Protein AF-A0A530GE09-F1 (afdb_monomer)

Solvent-accessible surface area (backbone atoms only — not comparable to full-atom values): 5522 Å² total; per-residue (Å²): 100,32,46,11,78,52,75,55,67,73,54,56,75,69,46,95,52,54,89,68,64,58,51,71,72,42,45,72,57,49,63,64,75,52,48,75,40,44,88,75,74,44,89,82,81,74,40,60,43,28,36,84,71,46,27,88,91,48,57,91,46,27,40,46,61,89,82,44,97,58,87,66,63,89,85,43,47,57,79,43,76,44,23,75,69,74,59,29,20,96

Radius of gyration: 15.32 Å; Cα contacts (8 Å, |Δi|>4): 110; chains: 1; bounding box: 38×28×39 Å

Foldseek 3Di:
DAQADDDPPVNCVVDPDHSVRLCVQGPHCVCVVCVVVVVVPDDDDDDNHHQSVFNPVADPQQEAQVVDPDGRDPPHPNPDPCSVVVNHGD

Secondary structure (DSSP, 8-state):
--------HHHHHH-SS-TTGGGGG--TTHHHHTGGGGGGT------SS-TTT--TTS-TT---GGG-SSPPPTTS---SHHHHTT-S--

Mean predicted aligned error: 3.29 Å

Structure (mmCIF, N/CA/C/O backbone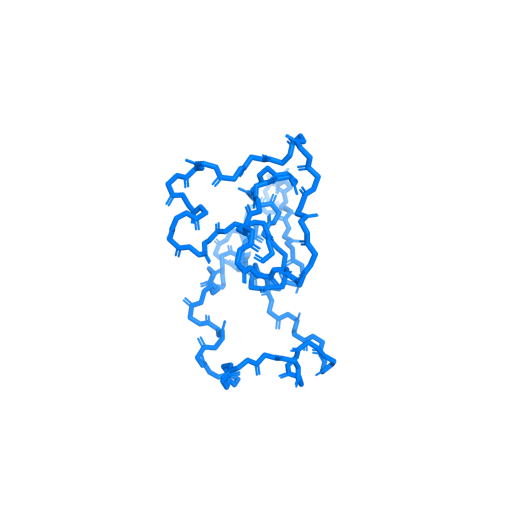):
data_AF-A0A530GE09-F1
#
_entry.id   AF-A0A530GE09-F1
#
loop_
_atom_site.group_PDB
_atom_site.id
_atom_site.type_symbol
_atom_site.label_atom_id
_atom_site.label_alt_id
_atom_site.label_comp_id
_atom_site.label_asym_id
_atom_site.label_entity_id
_atom_site.label_seq_id
_atom_site.pdbx_PDB_ins_code
_atom_site.Cartn_x
_atom_site.Cartn_y
_atom_site.Cartn_z
_atom_site.occupancy
_atom_site.B_iso_or_equiv
_atom_site.auth_seq_id
_atom_site.auth_comp_id
_atom_site.auth_asym_id
_atom_site.auth_atom_id
_atom_site.pdbx_PDB_model_num
ATOM 1 N N . PRO A 1 1 ? -3.063 0.767 7.103 1.00 93.50 1 PRO A N 1
ATOM 2 C CA . PRO A 1 1 ? -2.899 1.241 5.703 1.00 93.50 1 PRO A CA 1
ATOM 3 C C . PRO A 1 1 ? -3.027 0.143 4.632 1.00 93.50 1 PRO A C 1
ATOM 5 O O . PRO A 1 1 ? -3.268 0.481 3.482 1.00 93.50 1 PRO A O 1
ATOM 8 N N . HIS A 1 2 ? -2.854 -1.141 4.971 1.00 97.88 2 HIS A N 1
ATOM 9 C CA . HIS A 1 2 ? -2.683 -2.224 3.987 1.00 97.88 2 HIS A CA 1
ATOM 10 C C . HIS A 1 2 ? -3.857 -3.206 3.871 1.00 97.88 2 HIS A C 1
ATOM 12 O O . HIS A 1 2 ? -3.715 -4.246 3.236 1.00 97.88 2 HIS A O 1
ATOM 18 N N . SER A 1 3 ? -5.014 -2.878 4.443 1.00 97.50 3 SER A N 1
ATOM 19 C CA . SER A 1 3 ? -6.222 -3.708 4.365 1.00 97.50 3 SER A CA 1
ATOM 20 C C . SER A 1 3 ? -7.031 -3.544 3.071 1.00 97.50 3 SER A C 1
ATOM 22 O O . SER A 1 3 ? -8.005 -4.262 2.848 1.00 97.50 3 SER A O 1
ATOM 24 N N . GLY A 1 4 ? -6.652 -2.599 2.208 1.00 97.38 4 GLY A N 1
ATOM 25 C CA . GLY A 1 4 ? -7.356 -2.337 0.958 1.00 97.38 4 GLY A CA 1
ATOM 26 C C . GLY A 1 4 ? -7.322 -3.535 0.011 1.00 97.38 4 GLY A C 1
ATOM 27 O O . GLY A 1 4 ? -6.261 -4.074 -0.292 1.00 97.38 4 GLY A O 1
ATOM 28 N N . ARG A 1 5 ? -8.501 -3.922 -0.481 1.00 96.50 5 ARG A N 1
ATOM 29 C CA . ARG A 1 5 ? -8.713 -5.116 -1.319 1.00 96.50 5 ARG A CA 1
ATOM 30 C C . ARG A 1 5 ? -9.447 -4.828 -2.628 1.00 96.50 5 ARG A C 1
ATOM 32 O O . ARG A 1 5 ? -9.916 -5.745 -3.297 1.00 96.50 5 ARG A O 1
ATOM 39 N N . HIS A 1 6 ? -9.574 -3.557 -3.013 1.00 97.19 6 HIS A N 1
ATOM 40 C CA . HIS A 1 6 ? -10.075 -3.191 -4.334 1.00 97.19 6 HIS A CA 1
ATOM 41 C C . HIS A 1 6 ? -8.930 -3.223 -5.349 1.00 97.19 6 HIS A C 1
ATOM 43 O O . HIS A 1 6 ? -8.108 -2.310 -5.391 1.00 97.19 6 HIS A O 1
ATOM 49 N N . TYR A 1 7 ? -8.894 -4.266 -6.175 1.00 96.44 7 TYR A N 1
ATOM 50 C CA . TYR A 1 7 ? -7.940 -4.416 -7.270 1.00 96.44 7 TYR A CA 1
ATOM 51 C C . TYR A 1 7 ? -8.604 -3.988 -8.586 1.00 96.44 7 TYR A C 1
ATOM 53 O O . TYR A 1 7 ? -9.437 -4.736 -9.101 1.00 96.44 7 TYR A O 1
ATOM 61 N N . PRO A 1 8 ? -8.265 -2.817 -9.161 1.00 95.25 8 PRO A N 1
ATOM 62 C CA . PRO A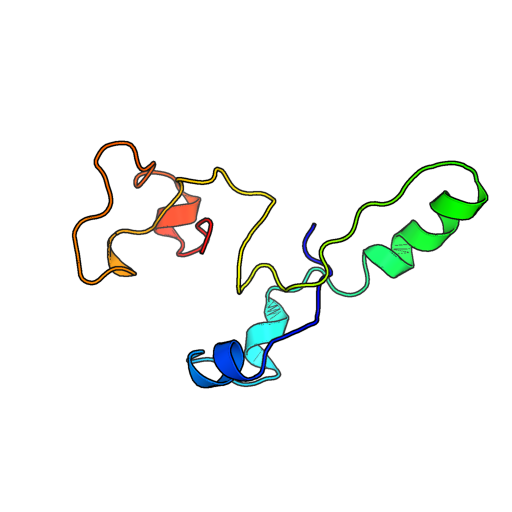 1 8 ? -8.800 -2.428 -10.460 1.00 95.25 8 PRO A CA 1
ATOM 63 C C . PRO A 1 8 ? -8.430 -3.464 -11.530 1.00 95.25 8 PRO A C 1
ATOM 65 O O . PRO A 1 8 ? -7.281 -3.901 -11.584 1.00 95.25 8 PRO A O 1
ATOM 68 N N . GLU A 1 9 ? -9.351 -3.807 -12.433 1.00 95.12 9 GLU A N 1
ATOM 69 C CA . GLU A 1 9 ? -9.087 -4.815 -13.480 1.00 95.12 9 GLU A CA 1
ATOM 70 C C . GLU A 1 9 ? -7.872 -4.451 -14.347 1.00 95.12 9 GLU A C 1
ATOM 72 O O . GLU A 1 9 ? -7.054 -5.311 -14.662 1.00 95.12 9 GLU A O 1
ATOM 77 N N . ARG A 1 10 ? -7.669 -3.154 -14.633 1.00 95.69 10 ARG A N 1
ATOM 78 C CA . ARG A 1 10 ? -6.462 -2.676 -15.331 1.00 95.69 10 ARG A CA 1
ATOM 79 C C . ARG A 1 10 ? -5.168 -3.059 -14.608 1.00 95.69 10 ARG A C 1
ATOM 81 O O . ARG A 1 10 ? -4.175 -3.354 -15.254 1.00 95.69 10 ARG A O 1
ATOM 88 N N . PHE A 1 11 ? -5.169 -3.025 -13.275 1.00 95.00 11 PHE A N 1
ATOM 89 C CA . PHE A 1 11 ? -3.996 -3.337 -12.466 1.00 95.00 11 PHE A CA 1
ATOM 90 C C . PHE A 1 11 ? -3.743 -4.844 -12.455 1.00 95.00 11 PHE A C 1
ATOM 92 O O . PHE A 1 11 ? -2.615 -5.271 -12.680 1.00 95.00 11 PHE A O 1
ATOM 99 N N . LEU A 1 12 ? -4.798 -5.649 -12.307 1.00 95.31 12 LEU A N 1
ATOM 100 C CA . LEU A 1 12 ? -4.694 -7.107 -12.398 1.00 95.31 12 LEU A CA 1
ATOM 101 C C . LEU A 1 12 ? -4.197 -7.573 -13.770 1.00 95.31 12 LEU A C 1
ATOM 103 O O . LEU A 1 12 ? -3.401 -8.501 -13.833 1.00 95.31 12 LEU A O 1
ATOM 107 N N . ALA A 1 13 ? -4.605 -6.907 -14.853 1.00 95.31 13 ALA A N 1
ATOM 108 C CA . ALA A 1 13 ? -4.126 -7.207 -16.201 1.00 95.31 13 ALA A CA 1
ATOM 109 C C . ALA A 1 13 ? -2.625 -6.911 -16.402 1.00 95.31 13 ALA A C 1
ATOM 111 O O . ALA A 1 13 ? -2.001 -7.504 -17.279 1.00 95.31 13 ALA A O 1
ATOM 112 N N . MET A 1 14 ? -2.043 -6.005 -15.607 1.00 93.12 14 MET A N 1
ATOM 113 C CA . MET A 1 14 ? -0.605 -5.691 -15.627 1.00 93.12 14 MET A CA 1
ATOM 114 C C . MET A 1 14 ? 0.205 -6.555 -14.652 1.00 93.12 14 MET A C 1
ATOM 116 O O . MET A 1 14 ? 1.420 -6.693 -14.800 1.00 93.12 14 MET A O 1
ATOM 120 N N . ALA A 1 15 ? -0.445 -7.113 -13.631 1.00 92.56 15 ALA A N 1
ATOM 121 C CA . ALA A 1 15 ? 0.220 -7.887 -12.601 1.00 92.56 15 ALA A CA 1
ATOM 122 C C . ALA A 1 15 ? 0.712 -9.233 -13.148 1.00 92.56 15 ALA A C 1
ATOM 124 O O . ALA A 1 15 ? 0.014 -9.944 -13.865 1.00 92.56 15 ALA A O 1
ATOM 125 N N . ARG A 1 16 ? 1.919 -9.630 -12.737 1.00 92.69 16 ARG A N 1
ATOM 126 C CA . ARG A 1 16 ? 2.470 -10.966 -13.029 1.00 92.69 16 ARG A CA 1
ATOM 127 C C . ARG A 1 16 ? 1.953 -12.055 -12.082 1.00 92.69 16 ARG A C 1
ATOM 129 O O . ARG A 1 16 ? 2.259 -13.227 -12.280 1.00 92.69 16 ARG A O 1
ATOM 136 N N . LEU A 1 17 ? 1.241 -11.661 -11.028 1.00 94.12 17 LEU A N 1
ATOM 137 C CA . LEU A 1 17 ? 0.683 -12.546 -10.010 1.00 94.12 17 LEU A CA 1
ATOM 138 C C . LEU A 1 17 ? -0.794 -12.801 -10.297 1.00 94.12 17 LEU A C 1
ATOM 140 O O . LEU A 1 17 ? -1.514 -11.895 -10.713 1.00 94.12 17 LEU A O 1
ATOM 144 N N . ASP A 1 18 ? -1.254 -14.019 -10.020 1.00 93.44 18 ASP A N 1
ATOM 145 C CA . ASP A 1 18 ? -2.680 -14.327 -10.064 1.00 93.44 18 ASP A CA 1
ATOM 146 C C . ASP A 1 18 ? -3.460 -13.647 -8.918 1.00 93.44 18 ASP A C 1
ATOM 148 O O . ASP A 1 18 ? -2.890 -13.092 -7.969 1.00 93.44 18 ASP A O 1
ATOM 152 N N . ARG A 1 19 ? -4.797 -13.727 -8.998 1.00 91.00 19 ARG A N 1
ATOM 153 C CA . ARG A 1 19 ? -5.724 -13.098 -8.041 1.00 91.00 19 ARG A CA 1
ATOM 154 C C . ARG A 1 19 ? -5.558 -13.578 -6.601 1.00 91.00 19 ARG A C 1
ATOM 156 O O . ARG A 1 19 ? -6.000 -12.870 -5.711 1.00 91.00 19 ARG A O 1
ATOM 163 N N . ASN A 1 20 ? -4.971 -14.743 -6.345 1.00 93.56 20 ASN A N 1
ATOM 164 C CA . ASN A 1 20 ? -4.752 -15.243 -4.988 1.00 93.56 20 ASN A CA 1
ATOM 165 C C . ASN A 1 20 ? -3.355 -14.873 -4.483 1.00 93.56 20 ASN A C 1
ATOM 167 O O . ASN A 1 20 ? -3.194 -14.445 -3.342 1.00 93.56 20 ASN A O 1
ATOM 171 N N . ALA A 1 21 ? -2.337 -15.011 -5.331 1.00 96.12 21 ALA A N 1
ATOM 172 C CA . ALA A 1 21 ? -0.956 -14.709 -4.993 1.00 96.12 21 ALA A CA 1
ATOM 173 C C . ALA A 1 21 ? -0.762 -13.224 -4.664 1.00 96.12 21 ALA A C 1
ATOM 175 O O . ALA A 1 21 ? -0.087 -12.906 -3.686 1.00 96.12 21 ALA A O 1
ATOM 176 N N . ILE A 1 22 ? -1.401 -12.322 -5.419 1.00 95.19 22 ILE A N 1
ATOM 177 C CA . ILE A 1 22 ? -1.289 -10.872 -5.201 1.00 95.19 22 ILE A CA 1
ATOM 178 C C . ILE A 1 22 ? -1.886 -10.410 -3.862 1.00 95.19 22 ILE A C 1
ATOM 180 O O . ILE A 1 22 ? -1.521 -9.361 -3.338 1.00 95.19 22 ILE A O 1
ATOM 184 N N . ARG A 1 23 ? -2.781 -11.208 -3.276 1.00 95.88 23 ARG A N 1
ATOM 185 C CA . ARG A 1 23 ? -3.424 -10.912 -1.991 1.00 95.88 23 ARG A CA 1
ATOM 186 C C . ARG A 1 23 ? -2.555 -11.266 -0.792 1.00 95.88 23 ARG A C 1
ATOM 188 O O . ARG A 1 23 ? -2.845 -10.850 0.319 1.00 95.88 23 ARG A O 1
ATOM 195 N N . ARG A 1 24 ? -1.451 -11.996 -0.993 1.00 94.88 24 ARG A N 1
ATOM 196 C CA . ARG A 1 24 ? -0.519 -12.363 0.091 1.00 94.88 24 ARG A CA 1
ATOM 197 C C . ARG A 1 24 ? 0.178 -11.162 0.730 1.00 94.88 24 ARG A C 1
ATOM 199 O O . ARG A 1 24 ? 0.745 -11.309 1.804 1.00 94.88 24 ARG A O 1
ATOM 206 N N . SER A 1 25 ? 0.165 -10.005 0.069 1.00 93.19 25 SER A N 1
ATOM 207 C CA . SER A 1 25 ? 0.676 -8.752 0.626 1.00 93.19 25 SER A CA 1
ATOM 208 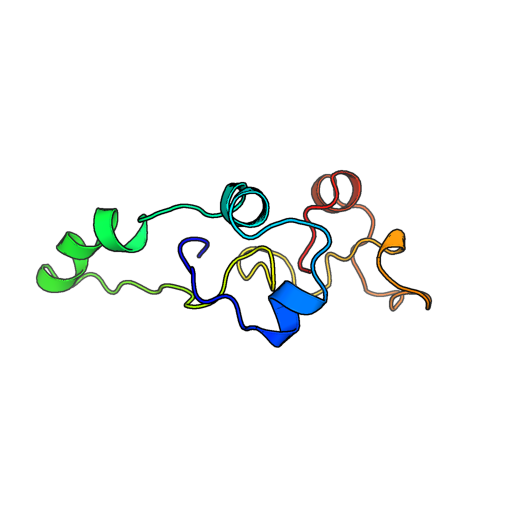C C . SER A 1 25 ? -0.372 -7.949 1.405 1.00 93.19 25 SER A C 1
ATOM 210 O O . SER A 1 25 ? -0.028 -6.897 1.929 1.00 93.19 25 SER A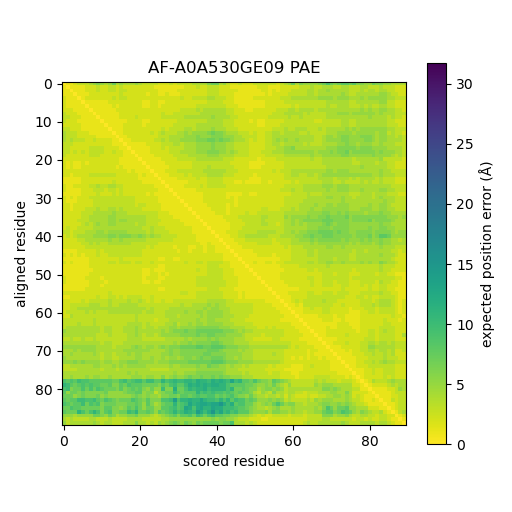 O 1
ATOM 212 N N . GLU A 1 26 ? -1.645 -8.355 1.414 1.00 96.62 26 GLU A N 1
ATOM 213 C CA . GLU A 1 26 ? -2.691 -7.672 2.186 1.00 96.62 26 GLU A CA 1
ATOM 214 C C . GLU A 1 26 ? -2.454 -7.860 3.691 1.00 96.62 26 GLU A C 1
ATOM 216 O O . GLU A 1 26 ? -2.188 -8.972 4.152 1.00 96.62 26 GLU A O 1
ATOM 221 N N . ASP A 1 27 ? -2.673 -6.800 4.469 1.00 97.25 27 ASP A N 1
ATOM 222 C CA . ASP A 1 27 ? -2.941 -6.937 5.902 1.00 97.25 27 ASP A CA 1
ATOM 223 C C . ASP A 1 27 ? -4.453 -7.176 6.059 1.00 97.25 27 ASP A C 1
ATOM 225 O O . ASP A 1 27 ? -5.224 -6.263 6.374 1.00 97.25 27 ASP A O 1
ATOM 229 N N . CYS A 1 28 ? -4.892 -8.391 5.718 1.00 95.88 28 CYS A N 1
ATOM 230 C CA . CYS A 1 28 ? -6.305 -8.737 5.574 1.00 95.88 28 CYS A CA 1
ATOM 231 C C . CYS A 1 28 ? -7.131 -8.406 6.825 1.00 95.88 28 CYS A C 1
ATOM 233 O O . CYS A 1 28 ? -6.776 -8.810 7.933 1.00 95.88 28 CYS A O 1
ATOM 235 N N . TYR A 1 29 ? -8.288 -7.767 6.621 1.00 96.19 29 TYR A N 1
ATOM 236 C CA . TYR A 1 29 ? -9.325 -7.551 7.639 1.00 96.19 29 TYR A CA 1
ATOM 237 C C . TYR A 1 29 ? -8.891 -6.700 8.846 1.00 96.19 29 TYR A C 1
ATOM 239 O O . TYR A 1 29 ? -9.578 -6.679 9.868 1.00 96.19 29 TYR A O 1
ATOM 247 N N . VAL A 1 30 ? -7.768 -5.975 8.768 1.00 97.50 30 VAL A N 1
ATOM 248 C CA . VAL A 1 30 ? -7.332 -5.075 9.850 1.00 97.50 30 VAL A CA 1
ATOM 249 C C . VAL A 1 30 ? -8.358 -3.963 10.102 1.00 97.50 30 VAL A C 1
ATOM 251 O O . VAL A 1 30 ? -8.592 -3.582 11.243 1.00 97.50 30 VAL A O 1
ATOM 254 N N . GLU A 1 31 ? -9.026 -3.467 9.066 1.00 96.38 31 GLU A N 1
ATOM 255 C CA . GLU A 1 31 ? -10.138 -2.525 9.197 1.00 96.38 31 GLU A CA 1
ATOM 256 C C . GLU A 1 31 ? -11.315 -3.107 9.991 1.00 96.38 31 GLU A C 1
ATOM 258 O O . GLU A 1 31 ? -11.922 -2.396 10.788 1.00 96.38 31 GLU A O 1
ATOM 263 N N . GLU A 1 32 ? -11.606 -4.400 9.821 1.00 96.56 32 GLU A N 1
ATOM 264 C CA . GLU A 1 32 ? -12.670 -5.095 10.552 1.00 96.56 32 GLU A CA 1
ATOM 265 C C . GLU A 1 32 ? -12.248 -5.331 12.011 1.00 96.56 32 GLU A C 1
ATOM 267 O O . GLU A 1 32 ? -13.024 -5.062 12.929 1.00 96.56 32 GLU A O 1
ATOM 272 N N . LEU A 1 33 ? -10.986 -5.721 12.237 1.00 97.31 33 LEU A N 1
ATOM 273 C CA . LEU A 1 33 ? -10.398 -5.908 13.568 1.00 97.31 33 LEU A CA 1
ATOM 274 C C . LEU A 1 33 ? -10.485 -4.639 14.433 1.00 97.31 33 LEU A C 1
ATOM 276 O O . LEU A 1 33 ? -10.781 -4.722 15.624 1.00 97.31 33 LEU A O 1
ATOM 280 N N . PHE A 1 34 ? -10.246 -3.465 13.840 1.00 96.94 34 PHE A N 1
ATOM 281 C CA . PHE A 1 34 ? -10.307 -2.174 14.535 1.00 96.94 34 PHE A CA 1
ATOM 282 C C . PHE A 1 34 ? -11.663 -1.461 14.407 1.00 96.94 34 PHE A C 1
ATOM 284 O O . PHE A 1 34 ? -11.851 -0.403 15.010 1.00 96.94 34 PHE A O 1
ATOM 291 N N . GLY A 1 35 ? -12.632 -2.029 13.682 1.00 97.12 35 GLY A N 1
ATOM 292 C CA . GLY A 1 35 ? -13.925 -1.391 13.409 1.00 97.12 35 GLY A CA 1
ATOM 293 C C . GLY A 1 35 ? -14.718 -1.033 14.671 1.00 97.12 35 GLY A C 1
ATOM 294 O O . GLY A 1 35 ? -15.408 -0.014 14.704 1.00 97.12 35 GLY A O 1
ATOM 295 N N . GLY A 1 36 ? -14.554 -1.807 15.750 1.00 97.88 36 GLY A N 1
ATOM 296 C CA . GLY A 1 36 ? -15.176 -1.537 17.051 1.00 97.88 36 GLY A CA 1
ATOM 297 C C . GLY A 1 36 ? -14.697 -0.252 17.742 1.00 97.88 36 GLY A C 1
ATOM 298 O O . GLY A 1 36 ? -15.367 0.225 18.653 1.00 97.88 36 GLY A O 1
ATOM 299 N N . ALA A 1 37 ? -13.580 0.341 17.309 1.00 97.38 37 ALA A N 1
ATOM 300 C CA . ALA A 1 37 ? -13.074 1.594 17.864 1.00 97.38 37 ALA A CA 1
ATOM 301 C C . ALA A 1 37 ? -13.870 2.826 17.383 1.00 97.38 37 ALA A C 1
ATOM 303 O O . ALA A 1 37 ? -13.990 3.805 18.120 1.00 97.38 37 ALA A O 1
ATOM 304 N N . VAL A 1 38 ? -14.466 2.769 16.183 1.00 97.75 38 VAL A N 1
ATOM 305 C CA . VAL A 1 38 ? -15.202 3.900 15.588 1.00 97.75 38 VAL A CA 1
ATOM 306 C C . VAL A 1 38 ? -16.445 4.286 16.402 1.00 97.75 38 VAL A C 1
ATOM 308 O O . VAL A 1 38 ? -16.577 5.466 16.733 1.00 9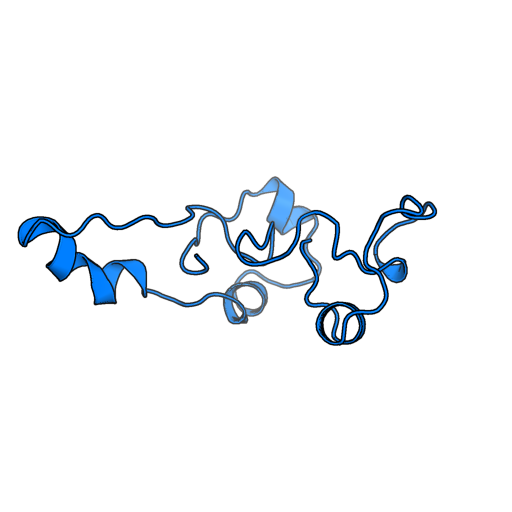7.75 38 VAL A O 1
ATOM 311 N N . PRO A 1 39 ? -17.318 3.346 16.822 1.00 97.88 39 PRO A N 1
ATOM 312 C CA . PRO A 1 39 ? -18.438 3.658 17.716 1.00 97.88 39 PRO A CA 1
ATOM 313 C C . PRO A 1 39 ? -18.021 4.222 19.083 1.00 97.88 39 PRO A C 1
ATOM 315 O O . PRO A 1 39 ? -18.833 4.859 19.747 1.00 97.88 39 PRO A O 1
ATOM 318 N N . LEU A 1 40 ? -16.770 4.002 19.505 1.00 98.06 40 LEU A N 1
ATOM 319 C CA . LEU A 1 40 ? -16.206 4.528 20.754 1.00 98.06 40 LEU A CA 1
ATOM 320 C C . LEU A 1 40 ? -15.590 5.931 20.590 1.00 98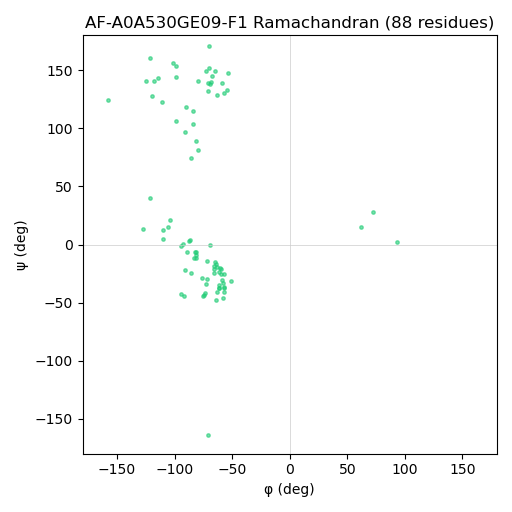.06 40 LEU A C 1
ATOM 322 O O . LEU A 1 40 ? -15.023 6.467 21.539 1.00 98.06 40 LEU A O 1
ATOM 326 N N . GLY A 1 41 ? -15.692 6.531 19.399 1.00 98.06 41 GLY A N 1
ATOM 327 C CA . GLY A 1 41 ? -15.208 7.881 19.105 1.00 98.06 41 GLY A CA 1
ATOM 328 C C . GLY A 1 41 ? -13.786 7.952 18.542 1.00 98.06 41 GLY A C 1
ATOM 329 O O . GLY A 1 41 ? -13.300 9.053 18.288 1.00 98.06 41 GLY A O 1
ATOM 330 N N . ALA A 1 42 ? -13.115 6.819 18.311 1.00 98.00 42 ALA A N 1
ATOM 331 C CA . ALA A 1 42 ? -11.791 6.799 17.693 1.00 98.00 42 ALA A CA 1
ATOM 332 C C . ALA A 1 42 ? -11.906 6.698 16.157 1.00 98.00 42 ALA A C 1
ATOM 334 O O . ALA A 1 42 ? -12.432 5.704 15.653 1.00 98.00 42 ALA A O 1
ATOM 335 N N . PRO A 1 43 ? -11.420 7.685 15.380 1.00 97.25 43 PRO A N 1
ATOM 336 C CA . PRO A 1 43 ? -11.505 7.626 13.925 1.00 97.25 43 PRO A CA 1
ATOM 337 C C . PRO A 1 43 ? -10.611 6.517 13.355 1.00 97.25 43 PRO A C 1
ATOM 339 O 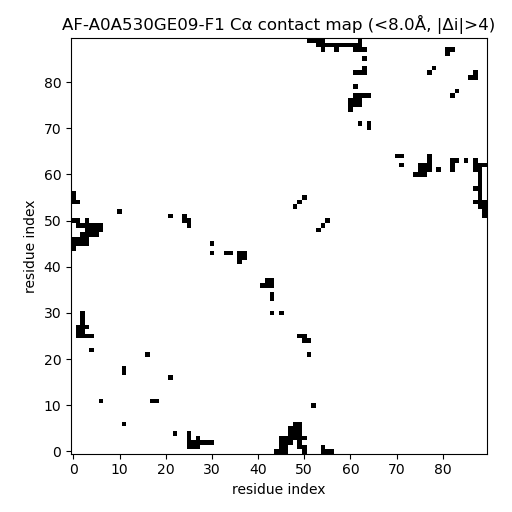O . PRO A 1 43 ? -9.504 6.280 13.838 1.00 97.25 43 PRO A O 1
ATOM 342 N N . LEU A 1 44 ? -11.074 5.885 12.276 1.00 97.12 44 LEU A N 1
ATOM 343 C CA . LEU A 1 44 ? -10.331 4.873 11.529 1.00 97.12 44 LEU A CA 1
ATOM 344 C C . LEU A 1 44 ? -10.135 5.337 10.084 1.00 97.12 44 LEU A C 1
ATOM 346 O O . LEU A 1 44 ? -11.099 5.677 9.401 1.00 97.12 44 LEU A O 1
ATOM 350 N N . LEU A 1 45 ? -8.886 5.316 9.612 1.00 97.31 45 LEU A N 1
ATOM 351 C CA . LEU A 1 45 ? -8.535 5.570 8.216 1.00 97.31 45 LEU A CA 1
ATOM 352 C C . LEU A 1 45 ? -8.028 4.278 7.570 1.00 97.31 45 LEU A C 1
ATOM 354 O O . LEU A 1 45 ? -7.043 3.689 8.021 1.00 97.31 45 LEU A O 1
ATOM 358 N N . ALA A 1 46 ? -8.683 3.863 6.489 1.00 97.06 46 ALA A N 1
ATOM 359 C CA . ALA A 1 46 ? -8.321 2.682 5.716 1.00 97.06 46 ALA A CA 1
ATOM 360 C C . ALA A 1 46 ? -8.116 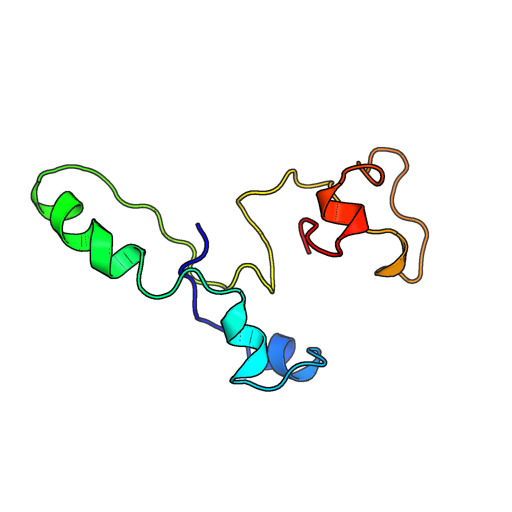3.052 4.242 1.00 97.06 46 ALA A C 1
ATOM 362 O O . ALA A 1 46 ? -8.852 3.867 3.686 1.00 97.06 46 ALA A O 1
ATOM 363 N N . ALA A 1 47 ? -7.106 2.453 3.609 1.00 97.56 47 ALA A N 1
ATOM 364 C CA . ALA A 1 47 ? -6.940 2.544 2.164 1.00 97.56 47 ALA A CA 1
ATOM 365 C C . ALA A 1 47 ? -7.896 1.557 1.487 1.00 97.56 47 ALA A C 1
ATOM 367 O O . ALA A 1 47 ? -8.049 0.430 1.950 1.00 97.56 47 ALA A O 1
ATOM 368 N N . ASN A 1 48 ? -8.499 1.959 0.369 1.00 96.62 48 ASN A N 1
ATOM 369 C CA . ASN A 1 48 ? -9.401 1.083 -0.386 1.00 96.62 48 ASN A CA 1
ATOM 370 C C . ASN A 1 48 ? -8.648 0.187 -1.382 1.00 96.62 48 ASN A C 1
ATOM 372 O O . ASN A 1 48 ? -9.134 -0.882 -1.744 1.00 96.62 48 ASN A O 1
ATOM 376 N N . PHE A 1 49 ? -7.461 0.613 -1.814 1.00 96.94 49 PHE A N 1
ATOM 377 C CA . PHE A 1 49 ? -6.606 -0.088 -2.770 1.00 96.94 49 PHE A CA 1
ATOM 378 C C . PHE A 1 49 ? -5.498 -0.882 -2.057 1.00 96.94 49 PHE A C 1
ATOM 380 O O . PHE A 1 49 ? -5.097 -0.516 -0.949 1.00 96.94 49 PHE A O 1
ATOM 387 N N . PRO A 1 50 ? -4.990 -1.959 -2.677 1.00 96.69 50 PRO A N 1
ATOM 388 C CA . PRO A 1 50 ? -3.955 -2.795 -2.089 1.00 96.69 50 PRO A CA 1
ATOM 389 C C . PRO A 1 50 ? -2.598 -2.100 -2.100 1.00 96.69 50 PRO A C 1
ATOM 391 O O . PRO A 1 50 ? -2.251 -1.392 -3.047 1.00 96.69 50 PRO A O 1
ATOM 394 N N . ARG A 1 51 ? -1.766 -2.408 -1.101 1.00 96.75 51 ARG A N 1
ATOM 395 C CA . ARG A 1 51 ? -0.377 -1.921 -1.051 1.00 96.75 51 ARG A CA 1
ATOM 396 C C . ARG A 1 51 ? 0.480 -2.389 -2.229 1.00 96.75 51 ARG A C 1
ATOM 398 O O . ARG A 1 51 ? 1.459 -1.740 -2.553 1.00 96.75 51 ARG A O 1
ATOM 405 N N . ALA A 1 52 ? 0.099 -3.501 -2.864 1.00 94.81 52 ALA A N 1
ATOM 406 C CA . ALA A 1 52 ? 0.736 -3.996 -4.081 1.00 94.81 52 ALA A CA 1
ATOM 407 C C . ALA A 1 52 ? 0.534 -3.058 -5.283 1.00 94.81 52 ALA A C 1
ATOM 409 O O . ALA A 1 52 ? 1.244 -3.195 -6.269 1.00 94.81 52 ALA A O 1
ATOM 410 N N . TYR A 1 53 ? -0.460 -2.160 -5.229 1.00 95.06 53 TYR A N 1
ATOM 411 C CA . TYR A 1 53 ? -0.653 -1.120 -6.238 1.00 95.06 53 TYR A CA 1
ATOM 412 C C . TYR A 1 53 ? 0.064 0.182 -5.855 1.00 95.06 53 TYR A C 1
ATOM 414 O O . TYR A 1 53 ? 0.690 0.811 -6.703 1.00 95.06 53 TYR A O 1
ATOM 422 N N . LEU A 1 54 ? -0.054 0.592 -4.590 1.00 95.19 54 LEU A N 1
ATOM 423 C CA . LEU A 1 54 ? 0.652 1.736 -4.020 1.00 95.19 54 LEU A CA 1
ATOM 424 C C . LEU A 1 54 ? 0.723 1.570 -2.499 1.00 95.19 54 LEU A C 1
ATOM 426 O O . LEU A 1 54 ? -0.308 1.452 -1.831 1.00 95.19 54 LEU A O 1
ATOM 430 N N . ASP A 1 55 ? 1.922 1.598 -1.931 1.00 96.00 55 ASP A N 1
ATOM 431 C CA . ASP A 1 55 ? 2.118 1.489 -0.490 1.00 96.00 55 ASP A CA 1
ATOM 432 C C . ASP A 1 55 ? 2.119 2.879 0.170 1.00 96.00 55 ASP A C 1
ATOM 434 O O . ASP A 1 55 ? 3.135 3.564 0.248 1.00 96.00 55 ASP A O 1
ATOM 438 N N . VAL A 1 56 ? 0.969 3.291 0.714 1.00 95.75 56 VAL A N 1
ATOM 439 C CA . VAL A 1 56 ? 0.815 4.579 1.430 1.00 95.75 56 VAL A CA 1
ATOM 440 C C . VAL A 1 56 ? 1.548 4.646 2.778 1.00 95.75 56 VAL A C 1
ATOM 442 O O . VAL A 1 56 ? 1.465 5.655 3.472 1.00 95.75 56 VAL A O 1
ATOM 445 N N . ASN A 1 57 ? 2.229 3.572 3.181 1.00 95.00 57 ASN A N 1
ATOM 446 C CA . ASN A 1 57 ? 3.075 3.515 4.373 1.00 95.00 57 ASN A CA 1
ATOM 447 C C . ASN A 1 57 ? 4.575 3.564 4.010 1.00 95.00 57 ASN A C 1
ATOM 449 O O . ASN A 1 57 ? 5.427 3.096 4.777 1.00 95.00 57 ASN A O 1
ATOM 453 N N . ARG A 1 58 ? 4.894 4.070 2.814 1.00 93.81 58 ARG A N 1
ATOM 454 C CA . ARG A 1 58 ? 6.251 4.271 2.297 1.00 93.81 58 ARG A CA 1
ATOM 455 C C . ARG A 1 58 ? 6.501 5.731 1.957 1.00 93.81 58 ARG A C 1
ATOM 457 O O . ARG A 1 58 ? 5.576 6.526 1.798 1.00 93.81 58 ARG A O 1
ATOM 464 N N . GLU A 1 59 ? 7.781 6.076 1.884 1.00 94.00 59 GLU A N 1
ATOM 465 C CA . GLU A 1 59 ? 8.203 7.400 1.442 1.00 94.00 59 GLU A CA 1
ATOM 466 C C . GLU A 1 59 ? 7.936 7.533 -0.071 1.00 94.00 59 GLU A C 1
ATOM 468 O O . GLU A 1 59 ? 8.283 6.618 -0.815 1.00 94.00 59 GLU A O 1
ATOM 473 N N . PRO A 1 60 ? 7.316 8.623 -0.563 1.00 93.62 60 PRO A N 1
ATOM 474 C CA . PRO A 1 60 ? 6.879 8.729 -1.960 1.00 93.62 60 PRO A CA 1
ATOM 475 C C . PRO A 1 60 ? 7.936 8.395 -3.023 1.00 93.62 60 PRO A C 1
ATOM 477 O O . PRO A 1 60 ? 7.584 7.880 -4.083 1.00 93.62 60 PRO A O 1
ATOM 480 N N . TRP A 1 61 ? 9.212 8.658 -2.744 1.00 94.81 61 TRP A N 1
ATOM 481 C CA . TRP A 1 61 ? 10.324 8.477 -3.673 1.00 94.81 61 TRP A CA 1
ATOM 482 C C . TRP A 1 61 ? 11.206 7.259 -3.367 1.00 94.81 61 TRP A C 1
ATOM 484 O O . TRP A 1 61 ? 12.301 7.127 -3.921 1.00 94.81 61 TRP A O 1
ATOM 494 N N . GLU A 1 62 ? 10.730 6.337 -2.532 1.00 95.38 62 GLU A N 1
ATOM 495 C CA . GLU A 1 62 ? 11.372 5.060 -2.231 1.00 95.38 62 GLU A CA 1
ATOM 496 C C . GLU A 1 62 ? 11.097 4.042 -3.355 1.00 95.38 62 GLU A C 1
ATOM 498 O O . GLU A 1 62 ? 10.190 3.212 -3.278 1.00 95.38 62 GLU A O 1
ATOM 503 N N . LEU A 1 63 ? 11.875 4.140 -4.437 1.00 95.06 63 LEU A N 1
ATOM 504 C CA . LEU A 1 63 ? 11.656 3.420 -5.697 1.00 95.06 63 LEU A CA 1
ATOM 505 C C . LEU A 1 63 ? 12.819 2.472 -6.032 1.00 95.06 63 LEU A C 1
ATOM 507 O O . LEU A 1 63 ? 13.982 2.839 -5.875 1.00 95.06 63 LEU A O 1
ATOM 511 N N . ASP A 1 64 ? 12.516 1.276 -6.554 1.00 92.56 64 ASP A N 1
ATOM 512 C CA . ASP A 1 64 ? 13.520 0.367 -7.132 1.00 92.56 64 ASP A CA 1
ATOM 513 C C . ASP A 1 64 ? 13.798 0.736 -8.599 1.00 92.56 64 ASP A C 1
ATOM 515 O O . ASP A 1 64 ? 12.912 0.566 -9.439 1.00 92.56 64 ASP A O 1
ATOM 519 N N . PRO A 1 65 ? 15.020 1.179 -8.960 1.00 92.88 65 PRO A N 1
ATOM 520 C CA . PRO A 1 65 ? 15.354 1.540 -10.338 1.00 92.88 65 PRO A CA 1
ATOM 521 C C . PRO A 1 65 ? 15.130 0.416 -11.353 1.00 92.88 65 PRO A C 1
ATOM 523 O O . PRO A 1 65 ? 14.909 0.695 -12.525 1.00 92.88 65 PRO A O 1
ATOM 526 N N . ARG A 1 66 ? 15.170 -0.854 -10.927 1.00 90.81 66 ARG A N 1
ATOM 527 C CA . ARG A 1 66 ? 14.978 -2.016 -11.812 1.00 90.81 66 ARG A CA 1
ATOM 528 C C . ARG A 1 66 ? 13.532 -2.178 -12.282 1.00 90.81 66 ARG A C 1
ATOM 530 O O . ARG A 1 66 ? 13.286 -2.957 -13.199 1.00 90.81 66 ARG A O 1
ATOM 537 N N . MET A 1 67 ? 12.583 -1.490 -11.646 1.00 89.56 67 MET A N 1
ATOM 538 C CA . MET A 1 67 ? 11.163 -1.524 -12.008 1.00 89.56 67 MET A CA 1
ATOM 539 C C . MET A 1 67 ? 10.813 -0.565 -13.151 1.00 89.56 67 MET A C 1
ATOM 541 O O . MET A 1 67 ? 9.719 -0.658 -13.705 1.00 89.56 67 MET A O 1
ATOM 545 N N . PHE A 1 68 ? 11.726 0.337 -13.519 1.00 92.06 68 PHE A N 1
ATOM 546 C CA . PHE A 1 68 ? 11.493 1.389 -14.503 1.00 92.06 68 PHE A CA 1
ATOM 547 C C . PHE A 1 68 ? 12.365 1.170 -15.742 1.00 92.06 68 PHE A C 1
ATOM 549 O O . PHE A 1 68 ? 13.507 0.725 -15.647 1.00 92.06 68 PHE A O 1
ATOM 556 N N . ALA A 1 69 ? 11.819 1.482 -16.920 1.00 95.12 69 ALA A N 1
ATOM 557 C CA . ALA A 1 69 ? 12.577 1.440 -18.172 1.00 95.12 69 ALA A CA 1
ATOM 558 C C . ALA A 1 69 ? 13.579 2.603 -18.271 1.00 95.12 69 ALA A C 1
ATOM 560 O O . ALA A 1 69 ? 14.667 2.458 -18.826 1.00 95.12 69 ALA A O 1
ATOM 561 N N . GLU A 1 70 ? 13.201 3.754 -17.721 1.00 96.88 70 GLU A N 1
ATOM 562 C CA . GLU A 1 70 ? 14.001 4.973 -17.686 1.00 96.88 70 GLU A CA 1
ATOM 563 C C . GLU A 1 70 ? 14.644 5.156 -16.305 1.00 96.88 70 GLU A C 1
ATOM 565 O O . GLU A 1 70 ? 14.125 4.646 -15.306 1.00 96.88 70 GLU A O 1
ATOM 570 N N . PRO A 1 71 ? 15.755 5.907 -16.208 1.00 96.00 71 PRO A N 1
ATOM 571 C CA . PRO A 1 71 ? 16.332 6.253 -14.918 1.00 96.00 71 PRO A CA 1
ATOM 572 C C . PRO A 1 71 ? 15.316 6.980 -14.031 1.00 96.00 71 PRO A C 1
ATOM 574 O O . PRO A 1 71 ? 14.716 7.975 -14.441 1.00 96.00 71 PRO A O 1
ATOM 577 N N . VAL A 1 72 ? 15.170 6.519 -12.787 1.00 95.56 72 VAL A N 1
ATOM 578 C CA . VAL A 1 72 ? 14.397 7.256 -11.781 1.00 95.56 72 VAL A CA 1
ATOM 579 C C . VAL A 1 72 ? 15.078 8.598 -11.464 1.00 95.56 72 VAL A C 1
ATOM 581 O O . VAL A 1 72 ? 16.310 8.693 -11.539 1.00 95.56 72 VAL A O 1
ATOM 584 N N . PRO A 1 73 ? 14.318 9.646 -11.095 1.00 96.44 73 PRO A N 1
ATOM 585 C CA . PRO A 1 73 ? 14.892 10.937 -10.727 1.00 96.44 73 PRO A CA 1
ATOM 586 C C . PRO A 1 73 ? 15.964 10.834 -9.634 1.00 96.44 73 PRO A C 1
ATOM 588 O O . PRO A 1 73 ? 15.858 10.024 -8.715 1.00 96.44 73 PRO A O 1
ATOM 591 N N . SER A 1 74 ? 16.972 11.709 -9.680 1.00 95.75 74 SER A N 1
ATOM 592 C CA . SER A 1 74 ? 18.127 11.671 -8.766 1.00 95.75 74 SER A CA 1
ATOM 593 C C . SER A 1 74 ? 17.785 11.881 -7.288 1.00 95.75 74 SER A C 1
ATOM 595 O O . SER A 1 74 ? 18.578 11.519 -6.422 1.00 95.75 74 SER A O 1
ATOM 597 N N . PHE A 1 75 ? 16.617 12.454 -6.993 1.00 95.00 75 PHE A N 1
ATOM 598 C CA . PHE A 1 75 ? 16.113 12.634 -5.632 1.00 95.00 75 PHE A CA 1
ATOM 599 C C . PHE A 1 75 ? 15.433 11.381 -5.060 1.00 95.00 75 PHE A C 1
ATOM 601 O O . PHE A 1 75 ? 15.070 11.381 -3.887 1.00 95.00 75 PHE A O 1
ATOM 608 N N . CYS A 1 76 ? 15.246 10.324 -5.858 1.00 96.12 76 CYS A N 1
ATOM 609 C CA . CYS A 1 76 ? 14.626 9.095 -5.379 1.00 96.12 76 CYS A CA 1
ATOM 610 C C . CYS A 1 76 ? 15.532 8.351 -4.393 1.00 96.12 76 CYS A C 1
ATOM 612 O O . CYS A 1 76 ? 16.740 8.197 -4.600 1.00 96.12 76 CYS A O 1
ATOM 614 N N . ASN A 1 77 ? 14.933 7.838 -3.322 1.00 94.88 77 ASN A N 1
ATOM 615 C CA . ASN A 1 77 ? 15.606 7.000 -2.347 1.00 94.88 77 ASN A CA 1
ATOM 616 C C . ASN A 1 77 ? 15.685 5.552 -2.850 1.00 94.88 77 ASN A C 1
ATOM 618 O O . ASN A 1 77 ? 14.835 4.717 -2.557 1.00 94.88 77 ASN A O 1
ATOM 622 N N . ILE A 1 78 ? 16.755 5.249 -3.582 1.00 94.00 78 ILE A N 1
ATOM 623 C 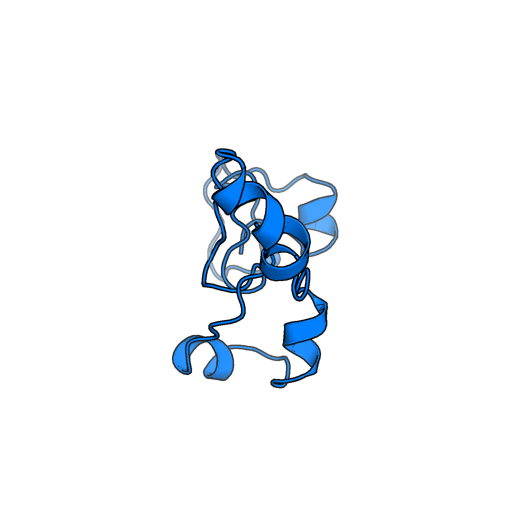CA . ILE A 1 78 ? 16.960 3.938 -4.218 1.00 94.00 78 ILE A CA 1
ATOM 624 C C . ILE A 1 78 ? 17.774 2.949 -3.365 1.00 94.00 78 ILE A C 1
ATOM 626 O O . ILE A 1 78 ? 18.097 1.855 -3.821 1.00 94.00 78 ILE A O 1
ATOM 630 N N . ARG A 1 79 ? 18.204 3.346 -2.157 1.00 91.62 79 ARG A N 1
ATOM 631 C CA . ARG A 1 79 ? 19.200 2.604 -1.350 1.00 91.62 79 ARG A CA 1
ATOM 632 C C . ARG A 1 79 ? 18.629 1.951 -0.096 1.00 91.62 79 ARG A C 1
ATOM 634 O O . ARG A 1 79 ? 19.389 1.409 0.705 1.00 91.62 79 ARG A O 1
ATOM 641 N N . SER A 1 80 ? 17.320 2.018 0.118 1.00 89.31 80 SER A N 1
ATOM 642 C CA . SER A 1 80 ? 16.728 1.437 1.316 1.00 89.31 80 SER A CA 1
ATOM 643 C C . SER A 1 80 ? 16.773 -0.097 1.277 1.00 89.31 80 SER A C 1
ATOM 645 O O . SER A 1 80 ? 16.712 -0.727 0.218 1.00 89.31 80 SER A O 1
ATOM 647 N N . ALA A 1 81 ? 16.825 -0.726 2.454 1.00 85.25 81 ALA A N 1
ATOM 648 C CA . ALA A 1 81 ? 16.732 -2.183 2.561 1.00 85.25 81 ALA A CA 1
ATOM 649 C C . ALA A 1 81 ? 15.404 -2.730 1.996 1.00 85.25 81 ALA A C 1
ATOM 651 O O . ALA A 1 81 ? 15.334 -3.882 1.573 1.00 85.25 81 ALA A O 1
ATOM 652 N N . ARG A 1 82 ? 14.345 -1.907 1.976 1.00 84.56 82 ARG A N 1
ATOM 653 C CA . ARG A 1 82 ? 13.034 -2.270 1.424 1.00 84.56 82 ARG A CA 1
ATOM 654 C C . ARG A 1 82 ? 13.052 -2.274 -0.098 1.00 84.56 82 ARG A C 1
ATOM 656 O O . ARG A 1 82 ? 12.583 -3.247 -0.680 1.00 84.56 82 ARG A O 1
ATOM 663 N N . VAL A 1 83 ? 13.658 -1.260 -0.718 1.00 85.44 83 VAL A N 1
ATOM 664 C CA . VAL A 1 83 ? 13.899 -1.217 -2.168 1.00 85.44 83 VAL A CA 1
ATOM 665 C C . VAL A 1 83 ? 14.721 -2.424 -2.608 1.00 85.44 83 VAL A C 1
ATOM 667 O O . VAL A 1 83 ? 14.332 -3.124 -3.538 1.00 85.44 83 VAL A O 1
ATOM 670 N N . ALA A 1 84 ? 15.794 -2.752 -1.882 1.00 80.94 84 ALA A N 1
ATOM 671 C CA . ALA A 1 84 ? 16.601 -3.937 -2.178 1.00 80.94 84 ALA A CA 1
ATOM 672 C C . ALA A 1 84 ? 15.777 -5.244 -2.154 1.00 80.94 84 ALA A C 1
ATOM 674 O O . ALA A 1 84 ? 16.045 -6.160 -2.933 1.00 80.94 84 ALA A O 1
ATOM 675 N N . GLY A 1 85 ? 14.755 -5.310 -1.292 1.00 81.62 85 GLY A N 1
ATOM 676 C CA . GLY A 1 85 ? 13.805 -6.419 -1.191 1.00 81.62 85 GLY A CA 1
ATOM 677 C C . GLY A 1 85 ? 12.589 -6.343 -2.126 1.00 81.62 85 GLY A C 1
ATOM 678 O O . GLY A 1 85 ? 11.720 -7.202 -2.009 1.00 81.62 85 GLY A O 1
ATOM 679 N N . GLY A 1 86 ? 12.494 -5.345 -3.015 1.00 79.81 86 GLY A N 1
ATOM 680 C CA . GLY A 1 86 ? 11.358 -5.166 -3.931 1.00 79.81 86 GLY A CA 1
ATOM 681 C C . GLY A 1 86 ? 10.065 -4.693 -3.254 1.00 79.81 86 GLY A C 1
ATOM 682 O O . GLY A 1 86 ? 8.978 -5.032 -3.706 1.00 79.81 86 GLY A O 1
ATOM 683 N N . LEU A 1 87 ? 10.173 -3.968 -2.135 1.00 80.88 87 LEU A N 1
ATOM 684 C CA . LEU A 1 87 ? 9.048 -3.497 -1.310 1.00 80.88 87 LEU A CA 1
ATOM 685 C C . LEU A 1 87 ? 9.034 -1.965 -1.176 1.00 80.88 87 LEU A C 1
ATOM 687 O O . LEU A 1 87 ? 8.825 -1.441 -0.073 1.00 80.88 87 LEU A O 1
ATOM 691 N N . GLY A 1 88 ? 9.333 -1.280 -2.281 1.00 87.50 88 GLY A N 1
ATOM 692 C CA . GLY A 1 88 ? 9.246 0.174 -2.395 1.00 87.50 88 GLY A CA 1
ATOM 693 C C . GLY A 1 88 ? 7.799 0.674 -2.405 1.00 87.50 88 GLY A C 1
ATOM 694 O O . GLY A 1 88 ? 6.871 -0.033 -2.011 1.00 87.50 88 GLY A O 1
ATOM 695 N N . THR A 1 89 ? 7.618 1.918 -2.827 1.00 93.25 89 THR A N 1
ATOM 696 C CA . THR A 1 89 ? 6.310 2.593 -2.833 1.00 93.25 89 THR A CA 1
ATOM 697 C C . THR A 1 89 ? 5.356 2.059 -3.898 1.00 93.25 89 THR A C 1
ATOM 699 O O . THR A 1 89 ? 4.143 2.074 -3.682 1.00 93.25 89 THR A O 1
ATOM 702 N N . VAL A 1 90 ? 5.890 1.567 -5.017 1.00 90.56 90 VAL A N 1
ATOM 703 C CA . VAL A 1 90 ? 5.154 0.959 -6.141 1.00 90.56 90 VAL A CA 1
ATOM 704 C C . VAL A 1 90 ? 5.706 -0.414 -6.471 1.00 90.56 90 VAL A C 1
ATOM 706 O O . VAL A 1 90 ? 6.887 -0.658 -6.129 1.00 90.56 90 VAL A O 1
#

pLDDT: mean 94.25, std 4.03, range [79.81, 98.06]

Sequence (90 aa):
PHSGRHYPERFLAMARLDRNAIRRSEDCYVEELFGGAVPLGAPLLAANFPRAYLDVNREPWELDPRMFAEPVPSFCNIRSARVAGGLGTV